Protein AF-A0A2T4JDG9-F1 (afdb_monomer)

Sequence (107 aa):
MMGKDCNLPKPSTQFRVDHVPGRGFFVLDPGGEKCAGPFKDENKALMSRDAKQAAADAKAKRGPRACMACGHSFPSEGIHNRLCNDCKYRGSAPDPLHPSTRQRRAA

Radius of gyration: 22.15 Å; Cα contacts (8 Å, |Δi|>4): 141; chains: 1; bounding box: 37×52×61 Å

Solvent-accessible surface area (backbone atoms only — not comparable to full-atom values): 6535 Å² total; per-residue (Å²): 133,86,76,66,66,31,80,60,77,81,74,84,71,57,49,40,76,46,80,42,89,99,60,35,22,28,20,24,40,72,85,68,47,81,74,45,68,71,25,91,45,64,68,60,26,52,54,50,28,52,53,50,40,52,51,51,49,46,56,61,25,35,36,52,40,59,14,76,85,78,56,52,74,36,83,21,82,21,88,87,53,47,58,41,70,72,61,50,58,66,73,62,57,80,59,90,83,62,80,81,81,76,78,76,82,78,132

Foldseek 3Di:
DPWQALPDPQDPFAWDWDQDPPFAIFIAGSVRDTDDDDDNDPVVRVVVRVVVSVVVRQVSNWQWDQAPPPGDTDTASGPPRRHDPVVVVVVPPPPPPDPPPPPDDDD

Secondary structure (DSSP, 8-state):
-PPP-TTSPPP----EEEEETTTEEEEEPTTS-EEEEEESSHHHHHHHHHHHHHHHHHHHT-EEEE-TTT--EEEESSTT--S-HHHHHHTTS--TTS---------

Organism: NCBI:txid1188250

Mean predicted aligned error: 11.09 Å

Nearest PDB structures (foldseek):
  4a51-assembly3_C  TM=3.705E-01  e=9.922E+00  Homo sapiens

pLDDT: mean 80.97, std 14.24, range [43.28, 94.94]

Structure (mmCIF, N/CA/C/O backbone):
data_AF-A0A2T4JDG9-F1
#
_entry.id   AF-A0A2T4JDG9-F1
#
loop_
_atom_site.group_PDB
_atom_site.id
_atom_site.type_symbol
_atom_site.label_atom_id
_atom_site.label_alt_id
_atom_site.label_comp_id
_atom_site.label_asym_id
_atom_site.label_entity_id
_atom_site.label_seq_id
_atom_site.pdbx_PDB_ins_code
_atom_site.Cartn_x
_atom_site.Cartn_y
_atom_site.Cartn_z
_atom_site.occupancy
_atom_site.B_iso_or_equiv
_atom_site.auth_seq_id
_atom_site.auth_comp_id
_atom_site.auth_asym_id
_atom_site.auth_atom_id
_atom_site.pdbx_PDB_model_num
ATOM 1 N N . MET A 1 1 ? -21.646 -13.529 4.270 1.00 43.28 1 MET A N 1
ATOM 2 C CA . MET A 1 1 ? -20.409 -12.881 3.781 1.00 43.28 1 MET A CA 1
ATOM 3 C C . MET A 1 1 ? -19.524 -12.609 4.994 1.00 43.28 1 MET A C 1
ATOM 5 O O . MET A 1 1 ? -19.785 -11.644 5.697 1.00 43.28 1 MET A O 1
ATOM 9 N N . MET A 1 2 ? -18.567 -13.487 5.324 1.00 46.81 2 MET A N 1
ATOM 10 C CA . MET A 1 2 ? -17.639 -13.218 6.434 1.00 46.81 2 MET A CA 1
ATOM 11 C C . MET A 1 2 ? -16.761 -12.017 6.063 1.00 46.81 2 MET A C 1
ATOM 13 O O . MET A 1 2 ? -16.076 -12.043 5.040 1.00 46.81 2 MET A O 1
ATOM 17 N N . GLY A 1 3 ? -16.842 -10.940 6.848 1.00 53.94 3 GLY A N 1
ATOM 18 C CA . GLY A 1 3 ? -16.016 -9.749 6.658 1.00 53.94 3 GLY A CA 1
ATOM 19 C C . GLY A 1 3 ? -14.540 -10.122 6.758 1.00 53.94 3 GLY A C 1
ATOM 20 O O . GLY A 1 3 ? -14.153 -10.853 7.661 1.00 53.94 3 GLY A O 1
ATOM 21 N N . LYS A 1 4 ? -13.719 -9.665 5.807 1.00 60.72 4 LYS A N 1
ATOM 22 C CA . LYS A 1 4 ? -12.270 -9.893 5.843 1.00 60.72 4 LYS A CA 1
ATOM 23 C C . LYS A 1 4 ? -11.707 -9.332 7.145 1.00 60.72 4 LYS A C 1
ATOM 25 O O . LYS A 1 4 ? -11.797 -8.128 7.370 1.00 60.72 4 LYS A O 1
ATOM 30 N N . ASP A 1 5 ? -11.086 -10.186 7.949 1.00 65.25 5 ASP A N 1
ATOM 31 C CA . ASP A 1 5 ? -10.400 -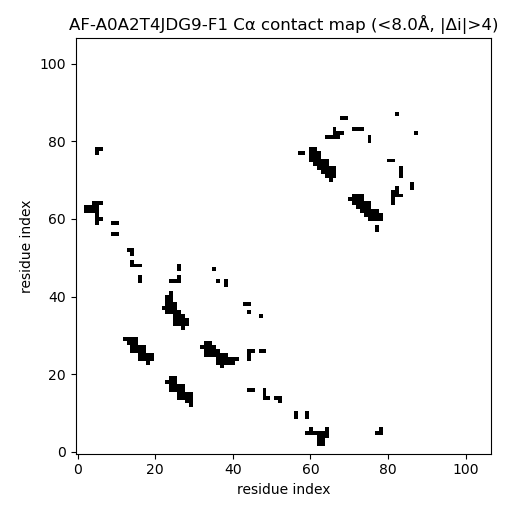9.771 9.165 1.00 65.25 5 ASP A CA 1
ATOM 32 C C . ASP A 1 5 ? -9.184 -8.909 8.813 1.00 65.25 5 ASP A C 1
ATOM 34 O O . ASP A 1 5 ? -8.095 -9.388 8.495 1.00 65.25 5 ASP A O 1
ATOM 38 N N . CYS A 1 6 ? -9.341 -7.592 8.911 1.00 69.06 6 CYS A N 1
ATOM 39 C CA . CYS A 1 6 ? -8.288 -6.622 8.601 1.00 69.06 6 CYS A CA 1
ATOM 40 C C . CYS A 1 6 ? -7.128 -6.634 9.617 1.00 69.06 6 CYS A C 1
ATOM 42 O O . CYS A 1 6 ? -6.258 -5.757 9.580 1.00 69.06 6 CYS A O 1
ATOM 44 N N . ASN A 1 7 ? -7.133 -7.559 10.583 1.00 68.25 7 ASN A N 1
ATOM 45 C CA . ASN A 1 7 ? -6.080 -7.735 11.584 1.00 68.25 7 ASN A CA 1
ATOM 46 C C . ASN A 1 7 ? -5.091 -8.861 11.238 1.00 68.25 7 ASN A C 1
ATOM 48 O O . ASN A 1 7 ? -4.095 -9.020 11.938 1.00 68.25 7 ASN A O 1
ATOM 52 N N . LEU A 1 8 ? -5.336 -9.612 10.161 1.00 69.94 8 LEU A N 1
ATOM 53 C CA . LEU A 1 8 ? -4.424 -10.651 9.682 1.00 69.94 8 LEU A CA 1
ATOM 54 C C . LEU A 1 8 ? -3.045 -10.069 9.334 1.00 69.94 8 LEU A C 1
ATOM 56 O O . LEU A 1 8 ? -2.971 -8.881 9.006 1.00 69.94 8 LEU A O 1
ATOM 60 N N . PRO A 1 9 ? -1.949 -10.852 9.397 1.00 68.06 9 PRO A N 1
ATOM 61 C CA . PRO A 1 9 ? -0.608 -10.412 8.999 1.00 68.06 9 PRO A CA 1
ATOM 62 C C . PRO A 1 9 ? -0.579 -9.855 7.566 1.00 68.06 9 PRO A C 1
ATOM 64 O O . PRO A 1 9 ? -1.517 -10.035 6.791 1.00 68.06 9 PRO A O 1
ATOM 67 N N . LYS A 1 10 ? 0.458 -9.069 7.233 1.00 66.00 10 LYS A N 1
ATOM 68 C CA . LYS A 1 10 ? 0.573 -8.477 5.886 1.00 66.00 10 LYS A CA 1
ATOM 69 C C . LYS A 1 10 ? 0.517 -9.594 4.829 1.00 66.00 10 LYS A C 1
ATOM 71 O O . LYS A 1 10 ? 1.161 -10.623 5.039 1.00 66.00 10 LYS A O 1
ATOM 76 N N . PRO A 1 11 ? -0.249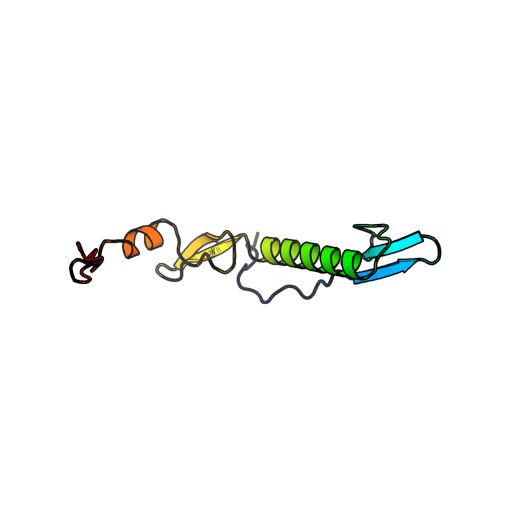 -9.420 3.739 1.00 65.06 11 PRO A N 1
ATOM 77 C CA . PRO A 1 11 ? -0.330 -10.437 2.702 1.00 65.06 11 PRO A CA 1
ATOM 78 C C . PRO A 1 11 ? 1.052 -10.660 2.074 1.00 65.06 11 PRO A C 1
ATOM 80 O O . PRO A 1 11 ? 1.793 -9.713 1.828 1.00 65.06 11 PRO A O 1
ATOM 83 N N . SER A 1 12 ? 1.394 -11.919 1.803 1.00 63.47 12 SER A N 1
ATOM 84 C CA . SER A 1 12 ? 2.666 -12.329 1.190 1.00 63.47 12 SER A CA 1
ATOM 85 C C . SER A 1 12 ? 2.734 -12.077 -0.323 1.00 63.47 12 SER A C 1
ATOM 87 O O . SER A 1 12 ? 3.693 -12.489 -0.970 1.00 63.47 12 SER A O 1
ATOM 89 N N . THR A 1 13 ? 1.732 -11.418 -0.911 1.00 66.31 13 THR A N 1
ATOM 90 C CA . THR A 1 13 ? 1.707 -11.063 -2.333 1.00 66.31 13 THR A CA 1
ATOM 91 C C . THR A 1 13 ? 2.746 -9.984 -2.615 1.00 66.31 13 THR A C 1
ATOM 93 O O . THR A 1 13 ? 2.533 -8.829 -2.249 1.00 66.31 13 THR A O 1
ATOM 96 N N . GLN A 1 14 ? 3.859 -10.375 -3.239 1.00 81.12 14 GLN A N 1
ATOM 97 C CA . GLN A 1 14 ? 5.016 -9.520 -3.497 1.00 81.12 14 GLN A CA 1
ATOM 98 C C . GLN A 1 14 ? 5.030 -9.056 -4.956 1.00 81.12 14 GLN A C 1
ATOM 100 O O . GLN A 1 14 ? 5.163 -9.882 -5.859 1.00 81.12 14 GLN A O 1
ATOM 105 N N . PHE A 1 15 ? 4.929 -7.745 -5.185 1.00 91.06 15 PHE A N 1
ATOM 106 C CA . PHE A 1 15 ? 5.272 -7.156 -6.486 1.00 91.06 15 PHE A CA 1
ATOM 107 C C . PHE A 1 15 ? 6.758 -7.398 -6.789 1.00 91.06 15 PHE A C 1
ATOM 109 O O . PHE A 1 15 ? 7.593 -7.361 -5.880 1.00 91.06 15 PHE A O 1
ATOM 116 N N . ARG A 1 16 ? 7.104 -7.620 -8.060 1.00 92.62 16 ARG A N 1
ATOM 117 C CA . ARG A 1 16 ? 8.479 -7.938 -8.489 1.00 92.62 16 ARG A CA 1
ATOM 118 C C . ARG A 1 16 ? 8.954 -6.993 -9.580 1.00 92.62 16 ARG A C 1
ATOM 120 O O . ARG A 1 16 ? 8.137 -6.412 -10.283 1.00 92.62 16 ARG A O 1
ATOM 127 N N . VAL A 1 17 ? 10.266 -6.841 -9.716 1.00 93.00 17 VAL A N 1
ATOM 128 C CA . VAL A 1 17 ? 10.875 -6.123 -10.841 1.00 93.00 17 VAL A CA 1
ATOM 129 C C . VAL A 1 17 ? 11.412 -7.144 -11.833 1.00 93.00 17 VAL A C 1
ATOM 131 O O . VAL A 1 17 ? 12.038 -8.119 -11.427 1.00 93.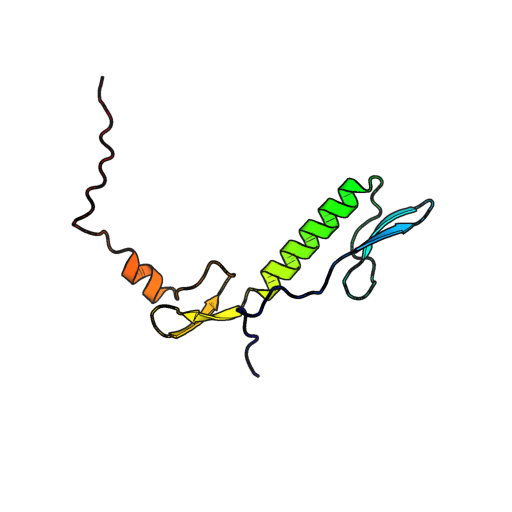00 17 VAL A O 1
ATOM 134 N N . ASP A 1 18 ? 11.152 -6.911 -13.112 1.00 94.50 18 ASP A N 1
ATOM 135 C CA . ASP A 1 18 ? 11.644 -7.717 -14.222 1.00 94.50 18 ASP A CA 1
ATOM 136 C C . ASP A 1 18 ? 12.404 -6.834 -15.217 1.00 94.50 18 ASP A C 1
ATOM 138 O O . ASP A 1 18 ? 11.991 -5.704 -15.496 1.00 94.50 18 ASP A O 1
ATOM 142 N N . HIS A 1 19 ? 13.525 -7.328 -15.738 1.00 93.19 19 HIS A N 1
ATOM 143 C CA . HIS A 1 19 ? 14.358 -6.599 -16.692 1.00 93.19 19 HIS A CA 1
ATOM 144 C C . HIS A 1 19 ? 14.232 -7.223 -18.078 1.00 93.19 19 HIS A C 1
ATOM 146 O O . HIS A 1 19 ? 14.635 -8.362 -18.304 1.00 93.19 19 HIS A O 1
ATOM 152 N N . VAL A 1 20 ? 13.715 -6.443 -19.028 1.00 92.12 20 VAL A N 1
ATOM 153 C CA . VAL A 1 20 ? 13.579 -6.871 -20.419 1.00 92.12 20 VAL A CA 1
ATOM 154 C C . VAL A 1 20 ? 14.681 -6.207 -21.252 1.00 92.12 20 VAL A C 1
ATOM 156 O O . VAL A 1 20 ? 14.652 -4.978 -21.419 1.00 92.12 20 VAL A O 1
ATOM 159 N N . PRO A 1 21 ? 15.628 -6.982 -21.818 1.00 89.31 21 PRO A N 1
ATOM 160 C CA . PRO A 1 21 ? 16.717 -6.447 -22.629 1.00 89.31 21 PRO A CA 1
ATOM 161 C C . PRO A 1 21 ? 16.193 -5.560 -23.764 1.00 89.31 21 PRO A C 1
ATOM 163 O O . PRO A 1 21 ? 15.242 -5.915 -24.460 1.00 89.31 21 PRO A O 1
ATOM 166 N N . GLY A 1 22 ? 16.782 -4.374 -23.926 1.00 88.50 22 GLY A N 1
ATOM 167 C CA . GLY A 1 22 ? 16.377 -3.398 -24.946 1.00 88.50 22 GLY A CA 1
ATOM 168 C C . GLY A 1 22 ? 15.059 -2.660 -24.670 1.00 88.50 22 GLY A C 1
ATOM 169 O O . GLY A 1 22 ? 14.702 -1.766 -25.434 1.00 88.50 22 GLY A O 1
ATOM 170 N N . ARG A 1 23 ? 14.336 -2.987 -23.589 1.00 87.69 23 ARG A N 1
ATOM 171 C CA . ARG A 1 23 ? 13.083 -2.312 -23.196 1.00 87.69 23 ARG A CA 1
ATOM 172 C C . ARG A 1 23 ? 13.134 -1.671 -21.809 1.00 87.69 23 ARG A C 1
ATOM 174 O O . ARG A 1 23 ? 12.386 -0.728 -21.580 1.00 87.69 23 ARG A O 1
ATOM 181 N N . GLY A 1 24 ? 14.009 -2.132 -20.916 1.00 92.50 24 GLY A N 1
ATOM 182 C CA . GLY A 1 24 ? 14.182 -1.584 -19.567 1.00 92.50 24 GLY A CA 1
ATOM 183 C C . GLY A 1 24 ? 13.482 -2.408 -18.484 1.00 92.50 24 GLY A C 1
ATOM 184 O O . GLY A 1 24 ? 13.190 -3.590 -18.673 1.00 92.50 24 GLY A O 1
ATOM 185 N N . PHE A 1 25 ? 13.234 -1.785 -17.333 1.00 94.19 25 PHE A N 1
ATOM 186 C CA . PHE A 1 25 ? 12.699 -2.440 -16.137 1.00 94.19 25 PHE A CA 1
ATOM 187 C C . PHE A 1 25 ? 11.180 -2.283 -16.034 1.00 94.19 25 PHE A C 1
ATOM 189 O O . PHE A 1 25 ? 10.636 -1.198 -16.248 1.00 94.19 25 PHE A O 1
ATOM 196 N N . PHE A 1 26 ? 10.492 -3.353 -15.655 1.00 94.94 26 PHE A N 1
ATOM 197 C CA . PHE A 1 26 ? 9.048 -3.403 -15.449 1.00 94.94 26 PHE A CA 1
ATOM 198 C C . PHE A 1 26 ? 8.736 -3.875 -14.037 1.00 94.94 26 PHE A C 1
ATOM 200 O O . PHE A 1 26 ? 9.489 -4.645 -13.452 1.00 94.94 26 PHE A O 1
ATOM 207 N N . VAL A 1 27 ? 7.603 -3.436 -13.496 1.00 94.50 27 VAL A N 1
ATOM 208 C CA . VAL A 1 27 ? 7.067 -3.977 -12.245 1.00 94.50 27 VAL A CA 1
ATOM 209 C C . VAL A 1 27 ? 5.953 -4.955 -12.582 1.00 94.50 27 VAL A C 1
ATOM 211 O O . VAL A 1 27 ? 4.960 -4.574 -13.207 1.00 94.50 27 VAL A O 1
ATOM 214 N N . LEU A 1 28 ? 6.116 -6.198 -12.150 1.00 94.38 28 LEU A N 1
ATOM 215 C CA . LEU A 1 28 ? 5.130 -7.262 -12.249 1.00 94.38 28 LEU A CA 1
ATOM 216 C C . LEU A 1 28 ? 4.264 -7.289 -10.991 1.00 94.38 28 LEU A C 1
ATOM 218 O O . LEU A 1 28 ? 4.758 -7.128 -9.867 1.00 94.38 28 LEU A O 1
ATOM 222 N N . ASP A 1 29 ? 2.967 -7.475 -11.186 1.00 91.19 29 ASP A N 1
ATOM 223 C CA . ASP A 1 29 ? 2.035 -7.736 -10.103 1.00 91.19 29 ASP A CA 1
ATOM 224 C C . ASP A 1 29 ? 2.190 -9.180 -9.569 1.00 91.19 29 ASP A C 1
ATOM 226 O O . ASP A 1 29 ? 2.925 -9.990 -10.142 1.00 91.19 29 ASP A O 1
ATOM 230 N N . PRO A 1 30 ? 1.521 -9.535 -8.458 1.00 87.38 30 PRO A N 1
ATOM 231 C CA . PRO A 1 30 ? 1.558 -10.899 -7.929 1.00 87.38 30 PRO A CA 1
ATOM 232 C C . PRO A 1 30 ? 1.002 -11.967 -8.888 1.00 87.38 30 PRO A C 1
ATOM 234 O O . PRO A 1 30 ? 1.260 -13.148 -8.675 1.00 87.38 30 PRO A O 1
ATOM 237 N N . GLY A 1 31 ? 0.229 -11.568 -9.904 1.00 87.88 31 GLY A N 1
ATOM 238 C CA . GLY A 1 31 ? -0.272 -12.433 -10.971 1.00 87.88 31 GLY A CA 1
ATOM 239 C C . GLY A 1 31 ? 0.720 -12.633 -12.121 1.00 87.88 31 GLY A C 1
ATOM 240 O O . GLY A 1 31 ? 0.472 -13.470 -12.981 1.00 87.88 31 GLY A O 1
ATOM 241 N N . GLY A 1 32 ? 1.849 -11.916 -12.123 1.00 86.38 32 GLY A N 1
ATOM 2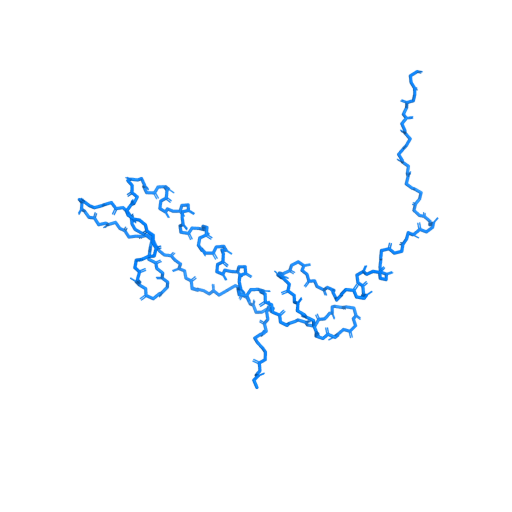42 C CA . GLY A 1 32 ? 2.857 -11.954 -13.184 1.00 86.38 32 GLY A CA 1
ATOM 243 C C . GLY A 1 32 ? 2.625 -10.939 -14.307 1.00 86.38 32 GLY A C 1
ATOM 244 O O . GLY A 1 32 ? 3.412 -10.887 -15.250 1.00 86.38 32 GLY A O 1
ATOM 245 N N . GLU A 1 33 ? 1.597 -10.100 -14.203 1.00 90.75 33 GLU A N 1
ATOM 246 C CA . GLU A 1 33 ? 1.238 -9.112 -15.216 1.00 90.75 33 GLU A CA 1
ATOM 247 C C . GLU A 1 33 ? 2.020 -7.806 -15.032 1.00 90.75 33 GLU A C 1
ATOM 249 O O . GLU A 1 33 ? 2.254 -7.323 -13.920 1.00 90.75 33 GLU A O 1
ATOM 254 N N . LYS A 1 34 ? 2.413 -7.179 -16.146 1.00 91.69 34 LYS A N 1
ATOM 255 C CA . LYS A 1 34 ? 3.144 -5.902 -16.131 1.00 91.69 34 LYS A CA 1
ATOM 256 C C . LYS A 1 34 ? 2.217 -4.774 -15.700 1.00 91.69 34 LYS A C 1
ATOM 258 O O . LYS A 1 34 ? 1.314 -4.384 -16.430 1.00 91.69 34 LYS A O 1
ATOM 263 N N . CYS A 1 35 ? 2.488 -4.193 -14.538 1.00 91.19 35 CYS A N 1
ATOM 264 C CA . CYS A 1 35 ? 1.640 -3.166 -13.938 1.00 91.19 35 CYS A CA 1
ATOM 265 C C . CYS A 1 35 ? 2.284 -1.767 -13.885 1.00 91.19 35 CYS A C 1
ATOM 267 O O . CYS A 1 35 ? 1.598 -0.799 -13.541 1.00 91.19 35 CYS A O 1
ATOM 269 N N . ALA A 1 36 ? 3.589 -1.645 -14.166 1.00 91.25 36 ALA A N 1
ATOM 270 C CA . ALA A 1 36 ? 4.289 -0.375 -14.397 1.00 91.25 36 ALA A CA 1
ATOM 271 C C . ALA A 1 36 ? 5.581 -0.564 -15.214 1.00 91.25 36 ALA A C 1
ATOM 273 O O . ALA A 1 36 ? 6.151 -1.655 -15.243 1.00 91.25 36 ALA A O 1
ATOM 274 N N . GLY A 1 37 ? 6.053 0.520 -15.836 1.00 90.25 37 GLY A N 1
ATOM 275 C CA . GLY A 1 37 ? 7.234 0.566 -16.705 1.00 90.25 37 GLY A CA 1
ATOM 276 C C . GLY A 1 37 ? 6.883 0.959 -18.151 1.00 90.25 37 GLY A C 1
ATOM 277 O O . GLY A 1 37 ? 5.714 1.220 -18.436 1.00 90.25 37 GLY A O 1
ATOM 278 N N . PRO A 1 38 ? 7.866 1.001 -19.069 1.00 90.88 38 PRO A N 1
ATOM 279 C CA . PRO A 1 38 ? 9.286 0.735 -18.836 1.00 90.88 38 PRO A CA 1
ATOM 280 C C . PRO A 1 38 ? 9.991 1.857 -18.060 1.00 90.88 38 PRO A C 1
ATOM 282 O O . PRO A 1 38 ? 9.833 3.040 -18.359 1.00 90.88 38 PRO A O 1
ATOM 285 N N . PHE A 1 39 ? 10.820 1.480 -17.089 1.00 92.69 39 PHE A N 1
ATOM 286 C CA . PHE A 1 39 ? 11.768 2.369 -16.421 1.00 92.69 39 PHE A CA 1
ATOM 287 C C . PHE A 1 39 ? 13.161 2.188 -17.026 1.00 92.69 39 PHE A C 1
ATOM 289 O O . PHE A 1 39 ? 13.573 1.072 -17.336 1.00 92.69 39 PHE A O 1
ATOM 296 N N . LYS A 1 40 ? 13.901 3.291 -17.174 1.00 90.12 40 LYS A N 1
ATOM 297 C CA . LYS A 1 40 ? 15.296 3.266 -17.645 1.00 90.12 40 LYS A CA 1
ATOM 298 C C . LYS A 1 40 ? 16.286 2.876 -16.542 1.00 90.12 40 LYS A C 1
ATOM 300 O O . LYS A 1 40 ? 17.331 2.318 -16.842 1.00 90.12 40 LYS A O 1
ATOM 305 N N . ASP A 1 41 ? 15.920 3.134 -15.287 1.00 92.12 41 ASP A N 1
ATOM 306 C CA . ASP A 1 41 ? 16.755 2.916 -14.106 1.00 92.12 41 ASP A CA 1
ATOM 307 C C . ASP A 1 41 ? 16.120 1.853 -13.203 1.00 92.12 41 ASP A C 1
ATOM 309 O O . ASP A 1 41 ? 14.935 1.958 -12.864 1.00 92.12 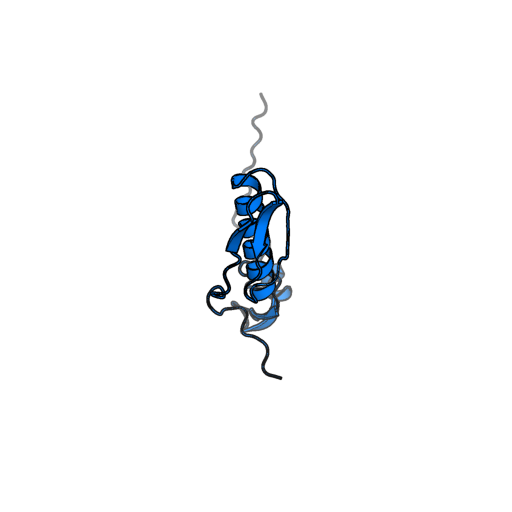41 ASP A O 1
ATOM 313 N N . GLU A 1 42 ? 16.908 0.877 -12.751 1.00 92.25 42 GLU A N 1
ATOM 314 C CA . GLU A 1 42 ? 16.447 -0.182 -11.842 1.00 92.25 42 GLU A CA 1
ATOM 315 C C . GLU A 1 42 ? 15.883 0.393 -10.536 1.00 92.25 42 GLU A C 1
ATOM 317 O O . GLU A 1 42 ? 14.812 -0.003 -10.079 1.00 92.25 42 GLU A O 1
ATOM 322 N N . ASN A 1 43 ? 16.549 1.406 -9.974 1.00 93.88 43 ASN A N 1
ATOM 323 C CA . ASN A 1 43 ? 16.140 2.024 -8.714 1.00 93.88 43 ASN A CA 1
ATOM 324 C C . ASN A 1 43 ? 14.729 2.643 -8.803 1.00 93.88 43 ASN A C 1
ATOM 326 O O . ASN A 1 43 ? 13.925 2.520 -7.882 1.00 93.88 43 ASN A O 1
ATOM 330 N N . LYS A 1 44 ? 14.364 3.225 -9.955 1.00 93.38 44 LYS A N 1
ATOM 331 C CA . LYS A 1 44 ? 12.999 3.734 -10.186 1.00 93.38 44 LYS A CA 1
ATOM 332 C C . LYS A 1 44 ? 11.969 2.606 -10.229 1.00 93.38 44 LYS A C 1
ATOM 334 O O . LYS A 1 44 ? 10.866 2.774 -9.706 1.00 93.38 44 LYS A O 1
ATOM 339 N N . ALA A 1 45 ? 12.321 1.463 -10.816 1.00 92.81 45 ALA A N 1
ATOM 340 C CA . ALA A 1 45 ? 11.454 0.290 -10.823 1.00 92.81 45 ALA A CA 1
ATOM 341 C C . ALA A 1 45 ? 11.274 -0.287 -9.410 1.00 92.81 45 ALA A C 1
ATOM 343 O O . ALA A 1 45 ? 10.146 -0.591 -9.022 1.00 92.81 45 ALA A O 1
ATOM 344 N N . LEU A 1 46 ? 12.343 -0.352 -8.607 1.00 93.06 46 LEU A N 1
ATOM 345 C CA . LEU A 1 46 ? 12.283 -0.782 -7.206 1.00 93.06 46 LEU A CA 1
ATOM 346 C C . LEU A 1 46 ? 11.404 0.145 -6.359 1.00 93.06 46 LEU A C 1
ATOM 348 O O . LEU A 1 46 ? 10.504 -0.344 -5.676 1.00 93.06 46 LEU A O 1
ATOM 352 N N . MET A 1 47 ? 11.580 1.466 -6.477 1.00 94.00 47 MET A N 1
ATOM 353 C CA . MET A 1 47 ? 10.722 2.453 -5.807 1.00 94.00 47 MET A CA 1
ATOM 354 C C . MET A 1 47 ? 9.250 2.298 -6.209 1.00 94.00 47 MET A C 1
ATOM 356 O O . MET A 1 47 ? 8.360 2.350 -5.360 1.00 94.00 47 MET A O 1
ATOM 360 N N . SER A 1 48 ? 8.976 2.082 -7.500 1.00 93.12 48 SER A N 1
ATOM 361 C CA . SER A 1 48 ? 7.612 1.856 -7.991 1.00 93.12 48 SER A CA 1
ATOM 362 C C . SER A 1 48 ? 7.010 0.560 -7.433 1.00 93.12 48 SER A C 1
ATOM 364 O O . SER A 1 48 ? 5.848 0.545 -7.017 1.00 93.12 48 SER A O 1
ATOM 366 N N . ARG A 1 49 ? 7.808 -0.511 -7.363 1.00 93.88 49 ARG A N 1
ATOM 367 C CA . ARG A 1 49 ? 7.446 -1.792 -6.747 1.00 93.88 49 ARG A CA 1
ATOM 368 C C . ARG A 1 49 ? 7.104 -1.624 -5.269 1.00 93.88 49 ARG A C 1
ATOM 370 O O . ARG A 1 49 ? 6.047 -2.091 -4.847 1.00 93.88 49 ARG A O 1
ATOM 377 N N . ASP A 1 50 ? 7.929 -0.910 -4.506 1.00 91.25 50 ASP A N 1
ATOM 378 C CA . ASP A 1 50 ? 7.696 -0.671 -3.075 1.00 91.25 50 ASP A CA 1
ATOM 379 C C . ASP A 1 50 ? 6.452 0.192 -2.830 1.00 91.25 50 ASP A C 1
ATOM 381 O O . ASP A 1 50 ? 5.642 -0.116 -1.955 1.00 91.25 50 ASP A O 1
ATOM 385 N N . ALA A 1 51 ? 6.230 1.221 -3.653 1.00 91.38 51 ALA A N 1
ATOM 386 C CA . ALA A 1 51 ? 5.024 2.042 -3.580 1.00 91.38 51 ALA A CA 1
ATOM 387 C C . ALA A 1 51 ? 3.748 1.226 -3.859 1.00 91.38 51 ALA A C 1
ATOM 389 O O . ALA A 1 51 ? 2.751 1.358 -3.143 1.00 91.38 51 ALA A O 1
ATOM 390 N N . LYS A 1 52 ? 3.773 0.346 -4.870 1.00 91.38 52 LYS A N 1
ATOM 391 C CA . LYS A 1 52 ? 2.648 -0.550 -5.181 1.00 91.38 52 LYS A CA 1
ATOM 392 C C . LYS A 1 52 ? 2.400 -1.566 -4.071 1.00 91.38 52 LYS A C 1
ATOM 394 O O . LYS A 1 52 ? 1.242 -1.781 -3.708 1.00 91.38 52 LYS A O 1
ATOM 399 N N . GLN A 1 53 ? 3.460 -2.127 -3.487 1.00 90.31 53 GLN A N 1
ATOM 400 C CA . GLN A 1 53 ? 3.345 -3.010 -2.329 1.00 90.31 53 GLN A CA 1
ATOM 401 C C . GLN A 1 53 ? 2.697 -2.285 -1.146 1.00 90.31 53 GLN A C 1
ATOM 403 O O . GLN A 1 53 ? 1.720 -2.777 -0.587 1.00 90.31 53 GLN A O 1
ATOM 408 N N . ALA A 1 54 ? 3.177 -1.088 -0.806 1.00 87.44 54 ALA A N 1
ATOM 409 C CA . ALA A 1 54 ? 2.637 -0.298 0.296 1.00 87.44 54 ALA A CA 1
ATOM 410 C C . ALA A 1 54 ? 1.153 0.049 0.088 1.00 87.44 54 ALA A C 1
ATOM 412 O O . ALA A 1 54 ? 0.358 -0.033 1.026 1.00 87.44 54 ALA A O 1
ATOM 413 N N . ALA A 1 55 ? 0.754 0.389 -1.141 1.00 87.50 55 ALA A N 1
ATOM 414 C CA . ALA A 1 55 ? -0.641 0.659 -1.475 1.00 87.50 55 ALA A CA 1
ATOM 415 C C . ALA A 1 55 ? -1.526 -0.595 -1.346 1.00 87.50 55 ALA A C 1
ATOM 417 O O . ALA A 1 55 ? -2.634 -0.518 -0.804 1.00 87.50 55 ALA A O 1
ATOM 418 N N . AL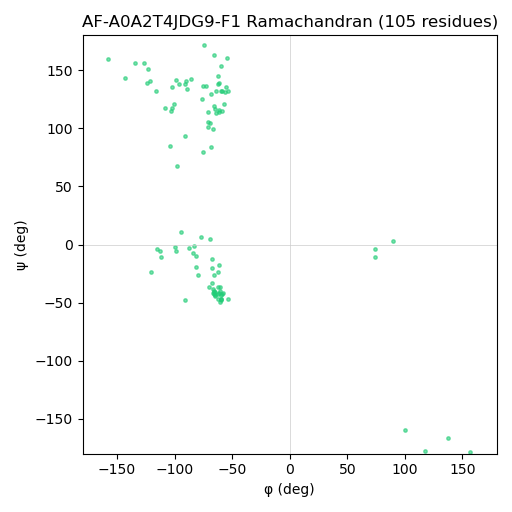A A 1 56 ? -1.042 -1.753 -1.805 1.00 86.31 56 ALA A N 1
ATOM 419 C CA . ALA A 1 56 ? -1.748 -3.024 -1.667 1.00 86.31 56 ALA A CA 1
ATOM 420 C C . ALA A 1 56 ? -1.887 -3.439 -0.193 1.00 86.31 56 ALA A C 1
ATOM 422 O O . ALA A 1 56 ? -2.985 -3.791 0.245 1.00 86.31 56 ALA A O 1
ATOM 423 N N . ASP A 1 57 ? -0.815 -3.307 0.588 1.00 83.94 57 ASP A N 1
ATOM 424 C CA . ASP A 1 57 ? -0.808 -3.559 2.028 1.00 83.94 57 ASP A CA 1
ATOM 425 C C . ASP A 1 57 ? -1.799 -2.640 2.753 1.00 83.94 57 ASP A C 1
ATOM 427 O O . ASP A 1 57 ? -2.611 -3.104 3.555 1.00 83.94 57 ASP A O 1
ATOM 431 N N . ALA A 1 58 ? -1.785 -1.337 2.452 1.00 83.06 58 ALA A N 1
ATOM 432 C CA . ALA A 1 58 ? -2.711 -0.373 3.039 1.00 83.06 58 ALA A CA 1
ATOM 433 C C . ALA A 1 58 ? -4.169 -0.729 2.721 1.00 83.06 58 ALA A C 1
ATOM 435 O O . ALA A 1 58 ? -5.015 -0.722 3.617 1.00 83.06 58 ALA A O 1
ATOM 436 N N . LYS A 1 59 ? -4.462 -1.108 1.470 1.00 83.75 59 LYS A N 1
ATOM 437 C CA . LYS A 1 59 ? -5.793 -1.569 1.056 1.00 83.75 59 LYS A CA 1
ATOM 438 C C . LYS A 1 59 ? -6.216 -2.834 1.806 1.00 83.75 59 LYS A C 1
ATOM 440 O O . LYS A 1 59 ? -7.357 -2.909 2.247 1.00 83.75 59 LYS A O 1
ATOM 445 N N . ALA A 1 60 ? -5.316 -3.797 1.996 1.00 81.94 60 ALA A N 1
ATOM 446 C CA . ALA A 1 60 ? -5.606 -5.033 2.724 1.00 81.94 60 ALA A CA 1
ATOM 447 C C . ALA A 1 60 ? -5.909 -4.801 4.218 1.00 81.94 60 ALA A C 1
ATOM 449 O O . ALA A 1 60 ? -6.626 -5.586 4.835 1.00 81.94 60 ALA A O 1
ATOM 450 N N . LYS A 1 61 ? -5.383 -3.721 4.810 1.00 82.75 61 LYS A N 1
ATOM 451 C CA . LYS A 1 61 ? -5.603 -3.363 6.224 1.00 82.75 61 LYS A CA 1
ATOM 452 C C . LYS A 1 61 ? -6.849 -2.510 6.472 1.00 82.75 61 LYS A C 1
ATOM 454 O O . LYS A 1 61 ? -7.123 -2.212 7.638 1.00 82.75 61 LYS A O 1
ATOM 459 N N . ARG A 1 62 ? -7.570 -2.115 5.418 1.00 87.19 62 ARG A N 1
ATOM 460 C CA . ARG A 1 62 ? -8.841 -1.383 5.490 1.00 87.19 62 ARG A CA 1
ATOM 461 C C . ARG A 1 62 ? -10.021 -2.344 5.544 1.00 87.19 62 ARG A C 1
ATOM 463 O O . ARG A 1 62 ? -10.036 -3.329 4.809 1.00 87.19 62 ARG A O 1
ATOM 470 N N . GLY A 1 63 ? -11.020 -2.017 6.356 1.00 85.62 63 GLY A N 1
ATOM 471 C CA . GLY A 1 63 ? -12.270 -2.769 6.455 1.00 85.62 63 GLY A CA 1
ATOM 472 C C . GLY A 1 63 ? -12.755 -2.954 7.896 1.00 85.62 63 GLY A C 1
ATOM 473 O O . GLY A 1 63 ? -12.294 -2.242 8.792 1.00 85.62 63 GLY A O 1
ATOM 474 N N . PRO A 1 64 ? -13.726 -3.854 8.124 1.00 87.69 64 PRO A N 1
ATOM 475 C CA . PRO A 1 64 ? -14.357 -4.017 9.427 1.00 87.69 64 PRO A CA 1
ATOM 476 C C . PRO A 1 64 ? -13.348 -4.501 10.473 1.00 87.69 64 PRO A C 1
ATOM 478 O O . PRO A 1 64 ? -12.583 -5.441 10.250 1.00 87.69 64 PRO A O 1
ATOM 481 N N . ARG A 1 65 ? -13.340 -3.848 11.635 1.00 87.81 65 ARG A N 1
ATOM 482 C CA . ARG A 1 65 ? -12.519 -4.232 12.787 1.00 87.81 65 ARG A CA 1
ATOM 483 C C . ARG A 1 65 ? -13.286 -3.995 14.082 1.00 87.81 65 ARG A C 1
ATOM 485 O O . ARG A 1 65 ? -13.976 -2.990 14.206 1.00 87.81 65 ARG A O 1
ATOM 492 N N . ALA A 1 66 ? -13.107 -4.876 15.064 1.00 89.56 66 ALA A N 1
ATOM 493 C CA . ALA A 1 66 ? -13.592 -4.660 16.423 1.00 89.56 66 ALA A CA 1
ATOM 494 C C . ALA A 1 66 ? -12.828 -3.516 17.118 1.00 89.56 66 ALA A C 1
ATOM 496 O O . ALA A 1 66 ? -11.593 -3.490 17.135 1.00 89.56 66 ALA A O 1
ATOM 497 N N . CYS A 1 67 ? -13.564 -2.571 17.697 1.00 89.88 67 CYS A N 1
ATOM 498 C CA . CYS A 1 67 ? -13.028 -1.520 18.555 1.00 89.88 67 CYS A CA 1
ATOM 499 C C . CYS A 1 67 ? -12.320 -2.132 19.767 1.00 89.88 67 CYS A C 1
ATOM 501 O O . CYS A 1 67 ? -12.890 -2.976 20.451 1.00 89.88 67 CYS A O 1
ATOM 503 N N . MET A 1 68 ? -11.105 -1.673 20.074 1.00 90.50 68 MET A N 1
ATOM 504 C CA . MET A 1 68 ? -10.357 -2.168 21.238 1.00 90.50 68 MET A CA 1
ATOM 505 C C . MET A 1 68 ? -10.985 -1.785 22.584 1.00 90.50 68 MET A C 1
ATOM 507 O O . MET A 1 68 ? -10.696 -2.434 23.580 1.00 90.50 68 MET A O 1
ATOM 511 N N . ALA A 1 69 ? -11.834 -0.753 22.622 1.00 91.06 69 ALA A N 1
ATOM 512 C CA . ALA A 1 69 ? -12.491 -0.314 23.852 1.00 91.06 69 ALA A CA 1
ATOM 513 C C . ALA A 1 69 ? -13.853 -0.989 24.077 1.00 91.06 69 ALA A C 1
ATOM 515 O O . ALA A 1 69 ? -14.131 -1.454 25.175 1.00 91.06 69 ALA A O 1
ATOM 516 N N . CYS A 1 70 ? -14.711 -1.034 23.054 1.00 91.56 70 CYS A N 1
ATOM 517 C CA . CYS A 1 70 ? -16.093 -1.513 23.196 1.00 91.56 70 CYS A CA 1
ATOM 518 C C . CYS A 1 70 ? -16.411 -2.793 22.409 1.00 91.56 70 CYS A C 1
ATOM 520 O O . CYS A 1 70 ? -17.535 -3.277 22.470 1.00 91.56 70 CYS A O 1
ATOM 522 N N . GLY A 1 71 ? -15.473 -3.317 21.616 1.00 89.81 71 GLY A N 1
ATOM 523 C CA . GLY A 1 71 ? -15.670 -4.515 20.794 1.00 89.81 71 GLY A CA 1
ATOM 524 C C . GLY A 1 71 ? -16.535 -4.325 19.541 1.00 89.81 71 GLY A C 1
ATOM 525 O O . GLY A 1 71 ? -16.550 -5.204 18.683 1.00 89.81 71 GLY A O 1
ATOM 526 N N . HIS A 1 72 ? -17.218 -3.186 19.377 1.00 89.81 72 HIS A N 1
ATOM 527 C CA . HIS A 1 72 ? -18.090 -2.942 18.224 1.00 89.81 72 HIS A CA 1
ATOM 528 C C . HIS A 1 72 ? -17.315 -2.948 16.898 1.00 89.81 72 HIS A C 1
ATOM 530 O O . HIS A 1 72 ? -16.225 -2.377 16.808 1.00 89.81 72 HIS A O 1
ATOM 536 N N . SER A 1 73 ? -17.886 -3.570 15.863 1.00 90.06 73 SER A N 1
ATOM 537 C CA . SER A 1 73 ? -17.294 -3.602 14.524 1.00 90.06 73 SER A CA 1
ATOM 538 C C . SER A 1 73 ? -17.484 -2.259 13.820 1.00 90.06 73 SER A C 1
ATOM 540 O O . SER A 1 73 ? -18.606 -1.789 13.682 1.00 90.06 73 SER A O 1
ATOM 542 N N . PHE A 1 74 ? -16.401 -1.640 13.356 1.00 90.19 74 PHE A N 1
ATOM 543 C CA . PHE A 1 74 ? -16.437 -0.358 12.651 1.00 90.19 74 PHE A CA 1
ATOM 544 C C . PHE A 1 74 ? -15.546 -0.391 11.398 1.00 90.19 74 PHE A C 1
ATOM 546 O O . PHE A 1 74 ? -1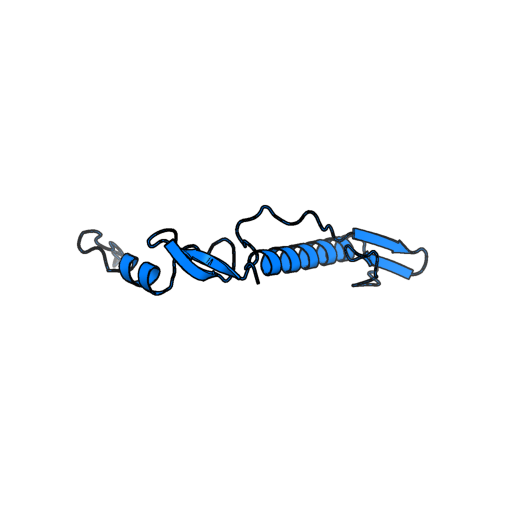4.604 -1.191 11.334 1.00 90.19 74 PHE A O 1
ATOM 553 N N . PRO A 1 75 ? -15.808 0.461 10.387 1.00 88.19 75 PRO A N 1
ATOM 554 C CA . PRO A 1 75 ? -14.957 0.555 9.206 1.00 88.19 75 PRO A CA 1
ATOM 555 C C . PRO A 1 75 ? -13.622 1.220 9.569 1.00 88.19 75 PRO A C 1
ATOM 557 O O . PRO A 1 75 ? -13.538 2.427 9.779 1.00 88.19 75 PRO A O 1
ATOM 560 N N . SER A 1 76 ? -12.558 0.426 9.651 1.00 86.62 76 SER A N 1
ATOM 561 C CA . SER A 1 76 ? -11.207 0.898 9.943 1.00 86.62 76 SER A CA 1
ATOM 562 C C . SER A 1 76 ? -10.460 1.274 8.662 1.00 86.62 76 SER A C 1
ATOM 564 O O . SER A 1 76 ? -10.419 0.510 7.697 1.00 86.62 76 SER A O 1
ATOM 566 N N . GLU A 1 77 ? -9.805 2.436 8.666 1.00 86.31 77 GLU A N 1
ATOM 567 C CA . GLU A 1 77 ? -9.011 2.941 7.531 1.00 86.31 77 GLU A CA 1
ATOM 568 C C . GLU A 1 77 ? -7.577 2.386 7.470 1.00 86.31 77 GLU A C 1
ATOM 570 O O . GLU A 1 77 ? -6.811 2.707 6.557 1.00 86.31 77 GLU A O 1
ATOM 575 N N . GLY A 1 78 ? -7.192 1.544 8.428 1.00 83.62 78 GLY A N 1
ATOM 576 C CA . GLY A 1 78 ? -5.855 0.96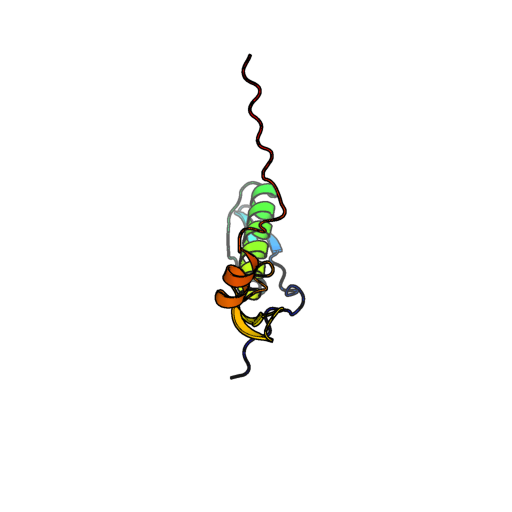5 8.471 1.00 83.62 78 GLY A CA 1
ATOM 577 C C . GLY A 1 78 ? -5.447 0.514 9.865 1.00 83.62 78 GLY A C 1
ATOM 578 O O . GLY A 1 78 ? -6.204 0.610 10.826 1.00 83.62 78 GLY A O 1
ATOM 579 N N . ILE A 1 79 ? -4.222 0.008 10.001 1.00 81.56 79 ILE A N 1
ATOM 580 C CA . ILE A 1 79 ? -3.732 -0.621 11.241 1.00 81.56 79 ILE A CA 1
ATOM 581 C C . ILE A 1 79 ? -3.681 0.324 12.456 1.00 81.56 79 ILE A C 1
ATOM 583 O O . ILE A 1 79 ? -3.765 -0.142 13.591 1.00 81.56 79 ILE A O 1
ATOM 587 N N . HIS A 1 80 ? -3.589 1.634 12.226 1.00 83.56 80 HIS A N 1
ATOM 588 C CA . HIS A 1 80 ? -3.565 2.653 13.279 1.00 83.56 80 HIS A CA 1
ATOM 589 C C . HIS A 1 80 ? -4.965 3.012 13.799 1.00 83.56 80 HIS A C 1
ATOM 591 O O . HIS A 1 80 ? -5.095 3.529 14.903 1.00 83.56 80 HIS A O 1
ATOM 597 N N . ASN A 1 81 ? -6.025 2.711 13.041 1.00 86.19 81 ASN A N 1
ATOM 598 C CA . ASN A 1 81 ? -7.390 3.025 13.440 1.00 86.19 81 ASN A CA 1
ATOM 599 C C . ASN A 1 81 ? -7.987 1.839 14.226 1.00 86.19 81 ASN A C 1
ATOM 601 O O . ASN A 1 81 ? -8.449 0.847 13.644 1.00 86.19 81 ASN A O 1
ATOM 605 N N . ARG A 1 82 ? -7.868 1.901 15.562 1.00 88.88 82 ARG A N 1
ATOM 606 C CA . ARG A 1 82 ? -8.211 0.820 16.514 1.00 88.88 82 ARG A CA 1
ATOM 607 C C . ARG A 1 82 ? -9.410 1.120 17.425 1.00 88.88 82 ARG A C 1
ATOM 609 O O . ARG A 1 82 ? -9.847 0.228 18.149 1.00 88.88 82 ARG A O 1
ATOM 616 N N . LEU A 1 83 ? -9.951 2.335 17.372 1.00 90.62 83 LEU A N 1
ATOM 617 C CA . LEU A 1 83 ? -11.121 2.761 18.139 1.00 90.62 83 LEU A CA 1
ATOM 618 C C . LEU A 1 83 ? -12.210 3.225 17.175 1.00 90.62 83 LEU A C 1
ATOM 620 O O . LEU A 1 83 ? -11.906 3.903 16.196 1.00 90.62 83 LEU A O 1
ATOM 624 N N . CYS A 1 84 ? -13.469 2.902 17.468 1.00 91.06 84 CYS A N 1
ATOM 625 C CA . CYS A 1 84 ? -14.582 3.530 16.766 1.00 91.06 84 CYS A CA 1
ATOM 626 C C . CYS A 1 84 ? -14.638 5.033 17.089 1.00 91.06 84 CYS A C 1
ATOM 628 O O . CYS A 1 84 ? -14.054 5.489 18.079 1.00 91.06 84 CYS A O 1
ATOM 630 N N . ASN A 1 85 ? -15.367 5.797 16.271 1.00 89.31 85 ASN A N 1
ATOM 631 C CA . ASN A 1 85 ? -15.508 7.243 16.455 1.00 89.31 85 ASN A CA 1
ATOM 632 C C . ASN A 1 85 ? -15.981 7.589 17.875 1.00 89.31 85 ASN A C 1
ATOM 634 O O . ASN A 1 85 ? -15.336 8.393 18.542 1.00 89.31 85 ASN A O 1
ATOM 638 N N . ASP A 1 86 ? -17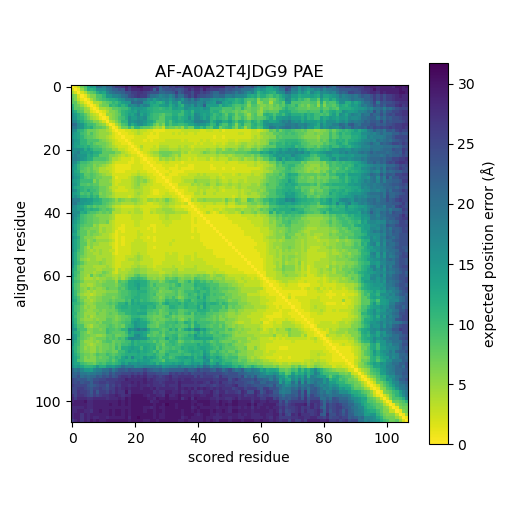.006 6.912 18.391 1.00 88.94 86 ASP A N 1
ATOM 639 C CA . ASP A 1 86 ? -17.550 7.194 19.727 1.00 88.94 86 ASP A CA 1
ATOM 640 C C . ASP A 1 86 ? -16.509 7.025 20.841 1.00 88.94 86 ASP A C 1
ATOM 642 O O . ASP A 1 86 ? -16.341 7.898 21.694 1.00 88.94 86 ASP A O 1
ATOM 646 N N . CYS A 1 87 ? -15.762 5.917 20.827 1.00 89.19 87 CYS A N 1
ATOM 647 C CA . CYS A 1 87 ? -14.709 5.665 21.812 1.00 89.19 87 CYS A CA 1
ATOM 648 C C . CYS A 1 87 ? -13.532 6.635 21.661 1.00 89.19 87 CYS A C 1
ATOM 650 O O . CYS A 1 87 ? -12.924 7.014 22.661 1.00 89.19 87 CYS A O 1
ATOM 652 N N . LYS A 1 88 ? -13.226 7.070 20.433 1.00 87.44 88 LYS A N 1
ATOM 653 C CA . LYS A 1 88 ? -12.178 8.062 20.163 1.00 87.44 88 LYS A CA 1
ATOM 654 C C . LYS A 1 88 ? -12.518 9.424 20.777 1.00 87.44 88 LYS A C 1
ATOM 656 O O . LYS A 1 88 ? -11.654 10.046 21.394 1.00 87.44 88 LYS A O 1
ATOM 661 N N . TYR A 1 89 ? -13.771 9.864 20.653 1.00 84.25 89 TYR A N 1
ATOM 662 C CA . TYR A 1 89 ? -14.226 11.128 21.238 1.00 84.25 89 TYR A CA 1
ATOM 663 C C . TYR A 1 89 ? -14.309 11.070 22.768 1.00 84.25 89 TYR A C 1
ATOM 665 O O . TYR A 1 89 ? -13.930 12.035 23.425 1.00 84.25 89 TYR A O 1
ATOM 673 N N . ARG A 1 90 ? -14.703 9.930 23.353 1.00 80.69 90 ARG A N 1
ATOM 674 C CA . ARG A 1 90 ? -14.750 9.754 24.820 1.00 80.69 90 ARG A CA 1
ATOM 675 C C . ARG A 1 90 ? -13.383 9.881 25.500 1.00 80.69 90 ARG A C 1
ATOM 677 O O . ARG A 1 90 ? -13.310 10.427 26.592 1.00 80.69 90 ARG A O 1
ATOM 684 N N . GLY A 1 91 ? -12.311 9.402 24.865 1.00 67.00 91 GLY A N 1
ATOM 685 C CA . GLY A 1 91 ? -10.946 9.497 25.404 1.00 67.00 91 GLY A CA 1
ATOM 686 C C . GLY A 1 91 ? -10.260 10.850 25.180 1.00 67.00 91 GLY A C 1
ATOM 687 O O . GLY A 1 91 ? -9.196 11.083 25.738 1.00 67.00 91 GLY A O 1
ATOM 688 N N . SER A 1 92 ? -10.850 11.731 24.365 1.00 60.81 92 SER A N 1
ATOM 689 C CA . SER A 1 92 ? -10.308 13.066 24.063 1.00 60.81 92 SER A CA 1
ATOM 690 C C . SER A 1 92 ? -10.881 14.157 24.974 1.00 60.81 92 SER A C 1
ATOM 692 O O . SER A 1 92 ? -10.697 15.342 24.692 1.00 60.81 92 SER A O 1
ATOM 694 N N . ALA A 1 93 ? -11.596 13.783 26.042 1.00 59.78 93 ALA A N 1
ATOM 695 C CA . ALA A 1 93 ? -11.980 14.737 27.072 1.00 59.78 93 ALA A CA 1
ATOM 696 C C . ALA A 1 93 ? -10.701 15.407 27.613 1.00 59.78 93 ALA A C 1
ATOM 698 O O . ALA A 1 93 ? -9.734 14.694 27.893 1.00 59.78 93 ALA A O 1
ATOM 699 N N . PRO A 1 94 ? -10.652 16.749 27.719 1.00 56.50 94 PRO A N 1
ATOM 700 C CA . PRO A 1 94 ? -9.519 17.414 28.337 1.00 56.50 94 PRO A CA 1
ATOM 701 C C . PRO A 1 94 ? -9.402 16.885 29.762 1.00 56.50 94 PRO A C 1
ATOM 703 O O . PRO A 1 94 ? -10.319 17.055 30.563 1.00 56.50 94 PRO A O 1
ATOM 706 N N . ASP A 1 95 ? -8.302 16.193 30.043 1.00 58.84 95 ASP A N 1
ATOM 707 C CA . ASP A 1 95 ? -7.977 15.768 31.393 1.00 58.84 95 ASP A CA 1
ATOM 708 C C . ASP A 1 95 ? -7.811 17.042 32.247 1.00 58.84 95 ASP A C 1
ATOM 710 O O . ASP A 1 95 ? -6.908 17.840 31.969 1.00 58.84 95 ASP A O 1
ATOM 714 N N . PRO A 1 96 ? -8.682 17.294 33.243 1.00 57.91 96 PRO A N 1
ATOM 715 C CA . PRO A 1 96 ? -8.597 18.510 34.044 1.00 57.91 96 PRO A CA 1
ATOM 716 C C . PRO A 1 96 ? -7.337 18.558 34.923 1.00 57.91 96 PRO A C 1
ATOM 718 O O . PRO A 1 96 ? -7.020 19.611 35.471 1.00 57.91 96 PRO A O 1
ATOM 721 N N . LEU A 1 97 ? -6.619 17.439 35.066 1.00 59.59 97 LEU A N 1
ATOM 722 C CA . LEU A 1 97 ? -5.422 17.289 35.889 1.00 59.59 97 LEU A CA 1
ATOM 723 C C . LEU A 1 97 ? -4.125 17.370 35.078 1.00 59.59 97 LEU A C 1
ATOM 725 O O . LEU A 1 97 ? -3.051 17.334 35.680 1.00 59.59 97 LEU A O 1
ATOM 729 N N . HIS A 1 98 ? -4.185 17.526 33.750 1.00 52.56 98 HIS A N 1
ATOM 730 C CA . HIS A 1 98 ? -2.995 17.699 32.922 1.00 52.56 98 HIS A CA 1
ATOM 731 C C . HIS A 1 98 ? -2.840 19.172 32.503 1.00 52.56 98 HIS A C 1
ATOM 733 O O . HIS A 1 98 ? -3.298 19.568 31.426 1.00 52.56 98 HIS A O 1
ATOM 739 N N . PRO A 1 99 ? -2.218 20.032 33.339 1.00 53.94 99 PRO A N 1
ATOM 740 C CA . PRO A 1 99 ? -2.009 21.427 32.986 1.00 53.94 99 PRO A CA 1
ATOM 741 C C . PRO A 1 99 ? -1.124 21.500 31.742 1.00 53.94 99 PRO A C 1
ATOM 743 O O . PRO A 1 99 ? 0.044 21.113 31.762 1.00 53.94 99 PRO A O 1
ATOM 746 N N . SER A 1 100 ? -1.673 22.020 30.644 1.00 57.16 100 SER A N 1
ATOM 747 C CA . SER A 1 100 ? -0.916 22.309 29.431 1.00 57.16 100 SER A CA 1
ATOM 748 C C . SER A 1 100 ? 0.043 23.474 29.701 1.00 57.16 100 SER A C 1
ATOM 750 O O . SER A 1 100 ? -0.264 24.637 29.427 1.00 57.16 100 SER A O 1
ATOM 752 N N . THR A 1 101 ? 1.215 23.200 30.267 1.00 57.41 101 THR A N 1
ATOM 753 C CA . THR A 1 101 ? 2.257 24.206 30.485 1.00 57.41 101 THR A CA 1
ATOM 754 C C . THR A 1 101 ? 2.954 24.535 29.170 1.00 57.41 101 THR A C 1
ATOM 756 O O . THR A 1 101 ? 4.069 24.113 28.883 1.00 57.41 101 THR A O 1
ATOM 759 N N . ARG A 1 102 ? 2.308 25.377 28.359 1.00 59.66 102 ARG A N 1
ATOM 760 C CA . ARG A 1 102 ? 2.989 26.173 27.333 1.00 59.66 102 ARG A CA 1
ATOM 761 C C . ARG A 1 102 ? 3.226 27.578 27.887 1.00 59.66 102 ARG A C 1
ATOM 763 O O . ARG A 1 102 ? 2.622 28.546 27.438 1.00 59.66 102 ARG A O 1
ATOM 770 N N . GLN A 1 103 ? 4.097 27.693 28.891 1.00 59.72 103 GLN A N 1
ATOM 771 C CA . GLN A 1 103 ? 4.595 28.999 29.325 1.00 59.72 103 GLN A CA 1
ATOM 772 C C . GLN A 1 103 ? 5.529 29.539 28.237 1.00 59.72 103 GLN A C 1
ATOM 774 O O . GLN A 1 103 ? 6.678 29.119 28.105 1.00 59.72 103 GLN A O 1
ATOM 779 N N . ARG A 1 104 ? 5.014 30.459 27.415 1.00 58.22 104 ARG A N 1
ATOM 780 C CA . ARG A 1 104 ? 5.857 31.337 26.601 1.00 58.22 104 ARG A CA 1
ATOM 781 C C . ARG A 1 104 ? 6.628 32.223 27.576 1.00 58.22 104 ARG A C 1
ATOM 783 O O . ARG A 1 104 ? 6.014 32.985 28.316 1.00 58.22 104 ARG A O 1
ATOM 790 N N . ARG A 1 105 ? 7.955 32.105 27.589 1.00 51.97 105 ARG A N 1
ATOM 791 C CA . ARG A 1 105 ? 8.825 33.091 28.233 1.00 51.97 105 ARG A CA 1
ATOM 792 C C . ARG A 1 105 ? 8.655 34.413 27.482 1.00 51.97 105 ARG A C 1
ATOM 794 O O . ARG A 1 105 ? 8.982 34.477 26.299 1.00 51.97 105 ARG A O 1
ATOM 801 N N . ALA A 1 106 ? 8.083 35.413 28.145 1.00 48.72 106 ALA A N 1
ATOM 802 C CA . ALA A 1 106 ? 8.249 36.803 27.749 1.00 48.72 106 ALA A CA 1
ATOM 803 C C . ALA A 1 106 ? 9.660 37.239 28.175 1.00 48.72 106 ALA A C 1
ATOM 805 O O . ALA A 1 106 ? 10.125 36.826 29.242 1.00 48.72 106 ALA A O 1
ATOM 806 N N . ALA A 1 107 ? 10.336 37.950 27.273 1.00 55.97 107 ALA A N 1
ATOM 807 C CA . ALA A 1 107 ? 11.664 38.529 27.454 1.00 55.97 107 ALA A CA 1
ATOM 808 C C . ALA A 1 107 ? 11.631 39.739 28.394 1.00 55.97 107 ALA A C 1
ATOM 810 O O . ALA A 1 107 ? 10.561 40.389 28.459 1.00 55.97 107 ALA A O 1
#